Protein AF-A0A1I0QGU5-F1 (afdb_monomer)

pLDDT: mean 93.49, std 8.0, range [53.03, 98.75]

Nearest PDB structures (foldseek):
  5vgb-assembly1_A  TM=6.731E-01  e=9.041E-03  Neisseria meningitidis
  8f43-assembly1_A  TM=6.734E-01  e=5.242E-02  Geobacillus stearothermophilus
  7s4x-assembly1_A  TM=4.498E-01  e=9.041E-03  Streptococcus pyogenes
  7z4i-assembly1_B  TM=3.916E-01  e=9.820E-02  Streptococcus pyogenes
  5czz-assembly1_A  TM=3.873E-01  e=3.040E-01  Staphylococcus aureus

Radius of gyration: 14.63 Å; Cα contacts (8 Å, |Δi|>4): 159; chains: 1; bounding box: 32×35×37 Å

Mean predicted aligned error: 3.39 Å

Organism: NCBI:txid99656

Foldseek 3Di:
DVCVVDFDAFQAPRHTDDPPAQKDKAFLQACVQVVAQAPLRIDIDGPVVRVVCDNAHEDCVRRLVSSLVRLVVLLVCLVVDVVSVVVCVVCCVRRHPDPVLCVQQNDPPDDSVSNSVSSCVVVVVSSVVSVVVPRHYDHDDD

Sequence (142 aa):
MIIMIHPVTEIYGGNRLTDKDTISIDHFIPWSYVTHDELWNLNPTTRSINNAKSNNLPTWDIYFKSLCKIEYFAYEMVWKYDSVHDAFEKCANNNLNESEVRRQLYQPNLEKMEFCNTLCNIM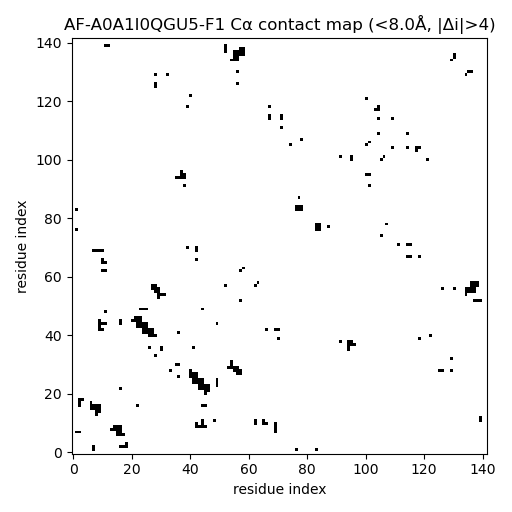LPVYQAAEKMGFRDWKMIN

Solvent-accessible surface area (backbone atoms only — not comparable to full-atom values): 8339 Å² total; per-residue (Å²): 111,69,59,81,80,45,89,39,58,23,52,80,83,65,47,73,56,54,95,86,53,62,70,33,79,38,50,56,59,26,48,95,75,68,75,57,72,40,56,96,39,54,44,64,37,44,46,70,57,45,62,72,49,54,72,25,33,57,43,55,94,74,32,48,68,39,46,43,54,52,53,50,50,51,52,53,42,36,78,72,33,69,77,44,30,57,53,45,58,66,46,42,78,81,21,47,88,51,66,63,57,47,60,70,70,70,45,86,90,67,51,68,70,58,44,43,52,53,51,44,69,62,46,50,62,57,48,54,52,43,44,76,71,66,45,43,79,38,73,86,81,130

Structure (mmCIF, N/CA/C/O backbone):
data_AF-A0A1I0QGU5-F1
#
_entry.id   AF-A0A1I0QGU5-F1
#
loop_
_atom_site.group_PDB
_atom_site.id
_atom_site.type_symbol
_atom_site.label_atom_id
_atom_site.label_alt_id
_atom_site.label_comp_id
_atom_site.label_asym_id
_atom_site.label_entity_id
_atom_site.label_seq_id
_atom_site.pdbx_PDB_ins_code
_atom_site.Cartn_x
_atom_site.Cartn_y
_atom_site.Cartn_z
_atom_site.occupancy
_atom_site.B_iso_or_equiv
_atom_site.auth_seq_id
_atom_site.auth_comp_id
_atom_site.auth_asym_id
_atom_site.auth_atom_id
_atom_site.pdbx_PDB_model_num
ATOM 1 N N . MET A 1 1 ? -6.119 -13.611 10.873 1.00 53.03 1 MET A N 1
ATOM 2 C CA . MET A 1 1 ? -5.659 -12.925 9.645 1.00 53.03 1 MET A CA 1
ATOM 3 C C . MET A 1 1 ? -6.887 -12.392 8.916 1.00 53.03 1 MET A C 1
ATOM 5 O O . MET A 1 1 ? -7.834 -13.158 8.775 1.00 53.03 1 MET A O 1
ATOM 9 N N . ILE A 1 2 ? -6.906 -11.118 8.501 1.00 59.62 2 ILE A N 1
ATOM 10 C CA . ILE A 1 2 ? -8.081 -10.441 7.894 1.00 59.62 2 ILE A CA 1
ATOM 11 C C . ILE A 1 2 ? -8.678 -11.233 6.714 1.00 59.62 2 ILE A C 1
ATOM 13 O O . ILE A 1 2 ? -9.891 -11.257 6.536 1.00 59.62 2 ILE A O 1
ATOM 17 N N . ILE A 1 3 ? -7.838 -11.979 5.993 1.00 63.44 3 ILE A N 1
ATOM 18 C CA . ILE A 1 3 ? -8.197 -12.861 4.868 1.00 63.44 3 ILE A CA 1
ATOM 19 C C . ILE A 1 3 ? -9.234 -13.942 5.254 1.00 63.44 3 ILE A C 1
ATOM 21 O O . ILE A 1 3 ? -9.980 -14.416 4.402 1.00 63.44 3 ILE A O 1
ATOM 25 N N . MET A 1 4 ? -9.332 -14.308 6.540 1.00 64.38 4 MET A N 1
ATOM 26 C CA . MET A 1 4 ? -10.357 -15.239 7.044 1.00 64.38 4 MET A CA 1
ATOM 27 C C . MET A 1 4 ? -11.677 -14.552 7.423 1.00 64.38 4 MET A C 1
ATOM 29 O O . MET A 1 4 ? -12.697 -15.221 7.548 1.00 64.38 4 MET A O 1
ATOM 33 N N . ILE A 1 5 ? -11.655 -13.234 7.632 1.00 68.94 5 ILE A N 1
ATOM 34 C CA . ILE A 1 5 ? -12.825 -12.429 8.013 1.00 68.94 5 ILE A CA 1
ATOM 35 C C . ILE A 1 5 ? -13.559 -11.969 6.750 1.00 68.94 5 ILE A C 1
ATOM 37 O O . ILE A 1 5 ? -14.785 -12.004 6.686 1.00 68.94 5 ILE A O 1
ATOM 41 N N . HIS A 1 6 ? -12.801 -11.582 5.723 1.00 75.62 6 HIS A N 1
ATOM 42 C CA . HIS A 1 6 ? -13.327 -11.107 4.451 1.00 75.62 6 HIS A CA 1
ATOM 43 C C . HIS A 1 6 ? -12.398 -11.497 3.290 1.00 75.62 6 HIS A C 1
ATOM 45 O O . HIS A 1 6 ? -11.179 -11.544 3.466 1.00 75.62 6 HIS A O 1
ATOM 51 N N . PRO A 1 7 ? -12.951 -11.753 2.088 1.00 84.25 7 PRO A N 1
ATOM 52 C CA . PRO A 1 7 ? -12.156 -11.953 0.882 1.00 84.25 7 PRO A CA 1
ATOM 53 C C . PRO A 1 7 ? -11.204 -10.779 0.630 1.00 84.25 7 PRO A C 1
ATOM 55 O O . PRO A 1 7 ? -11.651 -9.651 0.439 1.00 84.25 7 PRO A O 1
ATOM 58 N N . VAL A 1 8 ? -9.904 -11.060 0.570 1.00 88.94 8 VAL A N 1
ATOM 59 C CA . VAL A 1 8 ? -8.885 -10.094 0.144 1.00 88.94 8 VAL A CA 1
ATOM 60 C C . VAL A 1 8 ? -8.465 -10.438 -1.278 1.00 88.94 8 VAL A C 1
ATOM 62 O O . VAL A 1 8 ? -8.256 -11.606 -1.599 1.00 88.94 8 VAL A O 1
ATOM 65 N N . THR A 1 9 ? -8.378 -9.428 -2.135 1.00 92.75 9 THR A N 1
ATOM 66 C CA . THR A 1 9 ? -7.935 -9.563 -3.527 1.00 92.75 9 THR A CA 1
ATOM 67 C C . THR A 1 9 ? -6.609 -8.835 -3.673 1.00 92.75 9 THR A C 1
ATOM 69 O O . THR A 1 9 ? -6.531 -7.669 -3.293 1.00 92.75 9 THR A O 1
ATOM 72 N N . GLU A 1 10 ? -5.575 -9.511 -4.174 1.00 94.38 10 GLU A N 1
ATOM 73 C CA . GLU A 1 10 ? -4.266 -8.878 -4.360 1.00 94.38 10 GLU A CA 1
ATOM 74 C C . GLU A 1 10 ? -4.285 -7.855 -5.506 1.00 94.38 10 GLU A C 1
ATOM 76 O O . GLU A 1 10 ? -5.114 -7.924 -6.418 1.00 94.38 10 GLU A O 1
ATOM 81 N N . ILE A 1 11 ? -3.402 -6.858 -5.425 1.00 96.75 11 ILE A N 1
ATOM 82 C CA . ILE A 1 11 ? -3.529 -5.620 -6.204 1.00 96.75 11 ILE A CA 1
ATOM 83 C C . ILE A 1 11 ? -3.011 -5.718 -7.643 1.00 96.75 11 ILE A C 1
ATOM 85 O O . ILE A 1 11 ? -3.316 -4.831 -8.443 1.00 96.75 11 ILE A O 1
ATOM 89 N N . TYR A 1 12 ? -2.235 -6.754 -7.968 1.00 96.62 12 TYR A N 1
ATOM 90 C CA . TYR A 1 12 ? -1.487 -6.865 -9.219 1.00 96.62 12 TYR A CA 1
ATOM 91 C C . TYR A 1 12 ? -2.223 -7.694 -10.270 1.00 96.62 12 TYR A C 1
ATOM 93 O O . TYR A 1 12 ? -2.377 -7.250 -11.406 1.00 96.62 12 TYR A O 1
ATOM 101 N N . GLY A 1 13 ? -2.678 -8.889 -9.904 1.00 93.38 13 GLY A N 1
ATOM 102 C CA . GLY A 1 13 ? -3.436 -9.784 -10.780 1.00 93.38 13 GLY A CA 1
ATOM 103 C C . GLY A 1 13 ? -4.939 -9.781 -10.533 1.00 93.38 13 GLY A C 1
ATOM 104 O O . GLY A 1 13 ? -5.680 -10.359 -11.324 1.00 93.38 13 GLY A O 1
ATOM 105 N N . GLY A 1 14 ? -5.409 -9.140 -9.460 1.00 92.38 14 GLY A N 1
ATOM 106 C CA . GLY A 1 14 ? -6.819 -9.162 -9.086 1.00 92.38 14 GLY A CA 1
ATOM 107 C C . GLY A 1 14 ? -7.297 -10.538 -8.610 1.00 92.38 14 GLY A C 1
ATOM 108 O O . GLY A 1 14 ? -8.496 -10.819 -8.657 1.00 92.38 14 GLY A O 1
ATOM 109 N N . ASN A 1 15 ? -6.387 -11.405 -8.160 1.00 91.88 15 ASN A N 1
ATOM 110 C CA . ASN A 1 15 ? -6.725 -12.737 -7.676 1.00 91.88 15 ASN A CA 1
ATOM 111 C C . ASN A 1 15 ? -7.146 -12.696 -6.207 1.00 91.88 15 ASN A C 1
ATOM 113 O O . ASN A 1 15 ? -6.565 -11.987 -5.382 1.00 91.88 15 ASN A O 1
ATOM 117 N N . ARG A 1 16 ? -8.152 -13.497 -5.850 1.00 92.44 16 ARG A N 1
ATOM 118 C CA . ARG A 1 16 ? -8.547 -13.658 -4.451 1.00 92.44 16 ARG A CA 1
ATOM 119 C C . ARG A 1 16 ? -7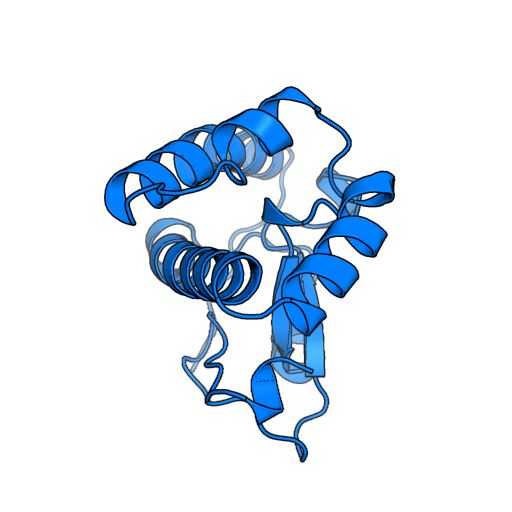.484 -14.465 -3.710 1.00 92.44 16 ARG A C 1
ATOM 121 O O . ARG A 1 16 ? -7.182 -15.581 -4.116 1.00 92.44 16 ARG A O 1
ATOM 128 N N . LEU A 1 17 ? -7.004 -13.931 -2.592 1.00 92.69 17 LEU A N 1
ATOM 129 C CA . LEU A 1 17 ? -6.130 -14.643 -1.671 1.00 92.69 17 LEU A CA 1
ATOM 130 C C . LEU A 1 17 ? -6.940 -15.630 -0.826 1.00 92.69 17 LEU A C 1
ATOM 132 O O . LEU A 1 17 ? -8.009 -15.307 -0.295 1.00 92.69 17 LEU A O 1
ATOM 136 N N . THR A 1 18 ? -6.403 -16.832 -0.691 1.00 88.62 18 THR A N 1
ATOM 137 C CA . THR A 1 18 ? -6.953 -17.941 0.083 1.00 88.62 18 THR A CA 1
ATOM 138 C C . THR A 1 18 ? -5.918 -18.469 1.072 1.00 88.62 18 THR A C 1
ATOM 140 O O . THR A 1 18 ? -4.732 -18.162 0.996 1.00 88.62 18 THR A O 1
ATOM 143 N N . ASP A 1 19 ? -6.365 -19.292 2.012 1.00 82.00 19 ASP A N 1
ATOM 144 C CA . ASP A 1 19 ? -5.511 -20.016 2.959 1.00 82.00 19 ASP A CA 1
ATOM 145 C C . ASP A 1 19 ? -4.582 -21.043 2.288 1.00 82.00 19 ASP A C 1
ATOM 147 O O . ASP A 1 19 ? -3.601 -21.473 2.891 1.00 82.00 19 ASP A O 1
ATOM 151 N N . LYS A 1 20 ? -4.868 -21.418 1.036 1.00 86.44 20 LYS A N 1
ATOM 152 C CA . LYS A 1 20 ? -4.034 -22.316 0.225 1.00 86.44 20 LYS A CA 1
ATOM 153 C C . LYS A 1 20 ? -2.885 -21.598 -0.479 1.00 86.44 20 LYS A C 1
ATOM 155 O O . LYS A 1 20 ? -1.958 -22.261 -0.943 1.00 86.44 20 LYS A O 1
ATOM 160 N N . ASP A 1 21 ? -2.940 -20.273 -0.583 1.00 88.75 21 ASP A N 1
ATOM 161 C CA . ASP A 1 21 ? -1.910 -19.501 -1.265 1.00 88.75 21 ASP A CA 1
ATOM 162 C C . ASP A 1 21 ? -0.670 -19.337 -0.388 1.00 88.75 21 ASP A C 1
ATOM 164 O O . ASP A 1 21 ? -0.742 -19.100 0.818 1.00 88.75 21 ASP A O 1
ATOM 168 N N . THR A 1 22 ? 0.508 -19.384 -1.013 1.00 92.94 22 THR A N 1
ATOM 169 C CA . THR A 1 22 ? 1.736 -18.932 -0.350 1.00 92.94 22 THR A CA 1
ATOM 170 C C . THR A 1 22 ? 1.758 -17.405 -0.360 1.00 92.94 22 THR A C 1
ATOM 172 O O . THR A 1 22 ? 2.293 -16.788 -1.285 1.00 92.94 22 THR A O 1
ATOM 175 N N . ILE A 1 23 ? 1.125 -16.804 0.648 1.00 92.94 23 ILE A N 1
ATOM 176 C CA . ILE A 1 23 ? 1.017 -15.350 0.801 1.00 92.94 23 ILE A CA 1
ATOM 177 C C . ILE A 1 23 ? 2.388 -14.749 1.133 1.00 92.94 23 ILE A C 1
ATOM 179 O O . ILE A 1 23 ? 3.196 -15.321 1.864 1.00 92.94 23 ILE A O 1
ATOM 183 N N . SER A 1 24 ? 2.657 -13.580 0.569 1.00 94.62 24 SER A N 1
ATOM 184 C CA . SER A 1 24 ? 3.791 -12.717 0.888 1.00 94.62 24 SER A CA 1
ATOM 185 C C . SER A 1 24 ? 3.290 -11.296 1.119 1.00 94.62 24 SER A C 1
ATOM 187 O O . SER A 1 24 ? 2.244 -10.913 0.596 1.00 94.62 24 SER A O 1
ATOM 189 N N . ILE A 1 25 ? 4.037 -10.529 1.907 1.00 95.19 25 ILE A N 1
ATOM 190 C CA . ILE A 1 25 ? 3.835 -9.087 2.034 1.00 95.19 25 ILE A CA 1
ATOM 191 C C . ILE A 1 25 ? 4.818 -8.419 1.079 1.00 95.19 25 ILE A C 1
ATOM 193 O O . ILE A 1 25 ? 6.016 -8.693 1.140 1.00 95.19 25 ILE A O 1
ATOM 197 N N . ASP A 1 26 ? 4.295 -7.615 0.166 1.00 97.44 26 ASP A N 1
ATOM 198 C CA . ASP A 1 26 ? 5.063 -6.863 -0.816 1.00 97.44 26 ASP A CA 1
ATOM 199 C C . ASP A 1 26 ? 5.123 -5.383 -0.425 1.00 97.44 26 ASP A C 1
ATOM 201 O O . ASP A 1 26 ? 4.149 -4.824 0.085 1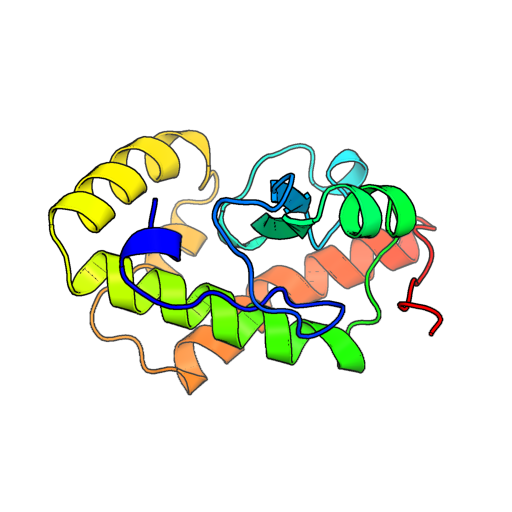.00 97.44 26 ASP A O 1
ATOM 205 N N . HIS A 1 27 ? 6.264 -4.753 -0.704 1.00 98.12 27 HIS A N 1
ATOM 206 C CA . HIS A 1 27 ? 6.435 -3.306 -0.621 1.00 98.12 27 HIS A CA 1
ATOM 207 C C . HIS A 1 27 ? 6.123 -2.680 -1.978 1.00 98.12 27 HIS A C 1
ATOM 209 O O . HIS A 1 27 ? 6.859 -2.922 -2.939 1.00 98.12 27 HIS A O 1
ATOM 215 N N . PHE A 1 28 ? 5.084 -1.846 -2.066 1.00 98.44 28 PHE A N 1
ATOM 216 C CA . PHE A 1 28 ? 4.685 -1.213 -3.327 1.00 98.44 28 PHE A CA 1
ATOM 217 C C . PHE A 1 28 ? 5.846 -0.405 -3.924 1.00 98.44 28 PHE A C 1
ATOM 219 O O . PHE A 1 28 ? 6.248 -0.632 -5.063 1.00 98.44 28 PHE A O 1
ATOM 226 N N . ILE A 1 29 ? 6.458 0.464 -3.120 1.00 98.56 29 ILE A N 1
ATOM 227 C CA . ILE A 1 29 ? 7.761 1.072 -3.395 1.00 98.56 29 ILE A CA 1
ATOM 228 C C . ILE A 1 29 ? 8.843 0.144 -2.822 1.00 98.56 29 ILE A C 1
ATOM 230 O O . ILE A 1 29 ? 8.769 -0.177 -1.636 1.00 98.56 29 ILE A O 1
ATOM 234 N N . PRO A 1 30 ? 9.854 -0.277 -3.604 1.00 98.19 30 PRO A N 1
ATOM 235 C CA . PRO A 1 30 ? 10.851 -1.260 -3.182 1.00 98.19 30 PRO A CA 1
ATOM 236 C C . PRO A 1 30 ? 11.480 -0.974 -1.814 1.00 98.19 30 PRO A C 1
ATOM 238 O O . PRO A 1 30 ? 11.944 0.138 -1.556 1.00 98.19 30 PRO A O 1
ATOM 241 N N . TRP A 1 31 ? 11.579 -1.999 -0.961 1.00 97.44 31 TRP A N 1
ATOM 242 C CA . TRP A 1 31 ? 12.211 -1.880 0.360 1.00 97.44 31 TRP A CA 1
ATOM 243 C C . TRP A 1 31 ? 13.651 -1.370 0.279 1.00 97.44 31 TRP A C 1
ATOM 245 O O . TRP A 1 31 ? 14.075 -0.573 1.106 1.00 97.44 31 TRP A O 1
ATOM 255 N N . SER A 1 32 ? 14.394 -1.744 -0.767 1.00 96.88 32 SER A N 1
ATOM 256 C CA . SER A 1 32 ? 15.748 -1.232 -1.004 1.00 96.88 32 SER A CA 1
ATOM 257 C C . SER A 1 32 ? 15.816 0.289 -1.211 1.00 96.88 32 SER A C 1
ATOM 259 O O . SER A 1 32 ? 16.913 0.838 -1.218 1.00 96.88 32 SER A O 1
ATOM 261 N N . TYR A 1 33 ? 14.676 0.956 -1.420 1.00 97.38 33 TYR A N 1
ATOM 262 C CA . TYR A 1 33 ? 14.555 2.410 -1.461 1.00 97.38 33 TYR A CA 1
ATOM 263 C C . TYR A 1 33 ? 14.056 2.990 -0.129 1.00 97.38 33 TYR A C 1
ATOM 265 O O . TYR A 1 33 ? 14.686 3.894 0.410 1.00 97.38 33 TYR A O 1
ATOM 273 N N . VAL A 1 34 ? 12.941 2.477 0.409 1.00 94.00 34 VAL A N 1
ATOM 274 C CA . VAL A 1 34 ? 12.300 3.039 1.621 1.00 94.00 34 VAL A CA 1
ATOM 275 C C . VAL A 1 34 ? 12.970 2.617 2.934 1.00 94.00 34 VAL A C 1
ATOM 277 O O . VAL A 1 34 ? 12.798 3.280 3.953 1.00 94.00 34 VAL A O 1
ATOM 280 N N . THR A 1 35 ? 13.695 1.495 2.910 1.00 91.69 35 THR A N 1
ATOM 281 C CA . THR A 1 35 ? 14.449 0.859 4.008 1.00 91.69 35 THR A CA 1
ATOM 282 C C . THR A 1 35 ? 13.679 0.618 5.308 1.00 91.69 35 THR A C 1
ATOM 284 O O . THR A 1 35 ? 14.291 0.377 6.345 1.00 91.69 35 THR A O 1
ATOM 287 N N . HIS A 1 36 ? 12.350 0.673 5.267 1.00 91.56 36 HIS A N 1
ATOM 288 C CA . HIS A 1 36 ? 11.470 0.500 6.415 1.00 91.56 36 HIS A CA 1
ATOM 289 C C . HIS A 1 36 ? 10.189 -0.210 5.981 1.00 91.56 36 HIS A C 1
ATOM 291 O O . HIS A 1 36 ? 9.712 -0.052 4.853 1.00 91.56 36 HIS A O 1
ATOM 297 N N . ASP A 1 37 ? 9.619 -0.976 6.903 1.00 94.00 37 ASP A N 1
ATOM 298 C CA . ASP A 1 37 ? 8.346 -1.667 6.719 1.00 94.00 37 ASP A CA 1
ATOM 299 C C . ASP A 1 37 ? 7.188 -0.726 7.071 1.00 94.00 37 ASP A C 1
ATOM 301 O O . ASP A 1 37 ? 6.450 -0.956 8.024 1.00 94.00 37 ASP A O 1
ATOM 305 N N . GLU A 1 38 ? 7.081 0.374 6.331 1.00 95.94 38 GLU A N 1
ATOM 306 C CA . GLU A 1 38 ? 6.020 1.371 6.484 1.00 95.94 38 GLU A CA 1
ATOM 307 C C . GLU A 1 38 ? 4.656 0.787 6.097 1.00 95.94 38 GLU A C 1
ATOM 309 O O . GLU A 1 38 ? 4.478 0.394 4.945 1.00 95.94 38 GLU A O 1
ATOM 314 N N . LEU A 1 39 ? 3.677 0.761 7.013 1.00 95.94 39 LEU A N 1
ATOM 315 C CA . LEU A 1 39 ? 2.376 0.105 6.780 1.00 95.94 39 LEU A CA 1
ATOM 316 C C . LEU A 1 39 ? 1.681 0.591 5.503 1.00 95.94 39 LEU A C 1
ATOM 318 O O . LEU A 1 39 ? 1.166 -0.226 4.751 1.00 95.94 39 LEU A O 1
ATOM 322 N N . TRP A 1 40 ? 1.744 1.896 5.221 1.00 96.75 40 TRP A N 1
ATOM 323 C CA . TRP A 1 40 ? 1.145 2.513 4.029 1.00 96.75 40 TRP A CA 1
ATOM 324 C C . TRP A 1 40 ? 1.780 2.056 2.703 1.00 96.75 40 TRP A C 1
ATOM 326 O O . TRP A 1 40 ? 1.266 2.367 1.631 1.00 96.75 40 TRP A O 1
ATOM 336 N N . ASN A 1 41 ? 2.907 1.341 2.759 1.00 98.06 41 ASN A N 1
ATOM 337 C CA . ASN A 1 41 ? 3.632 0.811 1.611 1.00 98.06 41 ASN A CA 1
ATOM 338 C C . ASN A 1 41 ? 3.530 -0.722 1.492 1.00 98.06 41 ASN A C 1
ATOM 340 O O . ASN A 1 41 ? 4.126 -1.292 0.577 1.00 98.06 41 ASN A O 1
ATOM 344 N N . LEU A 1 42 ? 2.828 -1.405 2.402 1.00 97.00 42 LEU A N 1
ATOM 345 C CA . LEU A 1 42 ? 2.761 -2.867 2.453 1.00 97.00 42 LEU A CA 1
ATOM 346 C C . LEU A 1 42 ? 1.435 -3.382 1.906 1.00 97.00 42 LEU A C 1
ATOM 348 O O . LEU A 1 42 ? 0.382 -2.889 2.266 1.00 97.00 42 LEU A O 1
ATOM 352 N N . ASN A 1 43 ? 1.462 -4.438 1.097 1.00 96.19 43 ASN A N 1
ATOM 353 C CA . ASN A 1 43 ? 0.240 -5.088 0.624 1.00 96.19 43 ASN A CA 1
ATOM 354 C C . ASN A 1 43 ? 0.413 -6.613 0.537 1.00 96.19 43 ASN A C 1
ATOM 356 O O . ASN A 1 43 ? 1.505 -7.097 0.232 1.00 96.19 43 ASN A O 1
ATOM 360 N N . PRO A 1 44 ? -0.638 -7.411 0.798 1.00 95.75 44 PRO A N 1
ATOM 361 C CA . PRO A 1 44 ? -0.564 -8.851 0.630 1.00 95.75 44 PRO A CA 1
ATOM 362 C C . PRO A 1 44 ? -0.693 -9.238 -0.850 1.00 95.75 44 PRO A C 1
ATOM 364 O O . PRO A 1 44 ? -1.601 -8.805 -1.560 1.00 95.75 44 PRO A O 1
ATOM 367 N N . THR A 1 45 ? 0.174 -10.140 -1.294 1.00 96.19 45 THR A N 1
ATOM 368 C CA . THR A 1 45 ? 0.103 -10.772 -2.616 1.00 96.19 45 THR A CA 1
ATOM 369 C C . THR A 1 45 ? 0.600 -12.218 -2.540 1.00 96.19 45 THR A C 1
ATOM 371 O O . THR A 1 45 ? 0.880 -12.744 -1.461 1.00 96.19 45 THR A O 1
ATOM 374 N N . THR A 1 46 ? 0.692 -12.912 -3.671 1.00 95.44 46 THR A N 1
ATOM 375 C CA . THR A 1 46 ? 1.286 -14.252 -3.717 1.00 95.44 46 THR A CA 1
ATOM 376 C C . THR A 1 46 ? 2.805 -14.164 -3.829 1.00 95.44 46 THR A C 1
ATOM 378 O O . THR A 1 46 ? 3.351 -13.250 -4.450 1.00 95.44 46 THR A O 1
ATOM 381 N N . ARG A 1 47 ? 3.515 -15.166 -3.300 1.00 95.25 47 ARG A N 1
ATOM 382 C CA . ARG A 1 47 ? 4.975 -15.267 -3.438 1.00 95.25 47 ARG A CA 1
ATOM 383 C C . ARG A 1 47 ? 5.434 -15.207 -4.897 1.00 95.25 47 ARG A C 1
ATOM 385 O O . ARG A 1 47 ? 6.479 -14.633 -5.181 1.00 95.25 47 ARG A O 1
ATOM 392 N N . SER A 1 48 ? 4.660 -15.784 -5.820 1.00 95.19 48 SER A N 1
ATOM 393 C CA . SER A 1 48 ? 4.999 -15.761 -7.247 1.00 95.19 48 SER A CA 1
ATOM 394 C C . SER A 1 48 ? 4.973 -14.345 -7.818 1.00 95.19 48 SER A C 1
ATOM 396 O O . SER A 1 48 ? 5.902 -13.966 -8.527 1.00 95.19 48 SER A O 1
ATOM 398 N N . ILE A 1 49 ? 3.938 -13.563 -7.499 1.00 96.25 49 ILE A N 1
ATOM 399 C CA . ILE A 1 49 ? 3.819 -12.181 -7.973 1.00 96.25 49 ILE A CA 1
ATOM 400 C C . ILE A 1 49 ? 4.884 -11.301 -7.310 1.00 96.25 49 ILE A C 1
ATOM 402 O O . ILE A 1 49 ? 5.576 -10.567 -8.009 1.00 96.25 49 ILE A O 1
ATOM 406 N N . ASN A 1 50 ? 5.079 -11.438 -5.994 1.00 96.94 50 ASN A N 1
ATOM 407 C CA . ASN A 1 50 ? 6.110 -10.706 -5.251 1.00 96.94 50 ASN A CA 1
ATOM 408 C C . ASN A 1 50 ? 7.510 -10.920 -5.860 1.00 96.94 50 ASN A C 1
ATOM 410 O O . ASN A 1 50 ? 8.241 -9.972 -6.139 1.00 96.94 50 ASN A O 1
ATOM 414 N N . ASN A 1 51 ? 7.857 -12.175 -6.166 1.00 96.06 51 ASN A N 1
ATOM 415 C CA . ASN A 1 51 ? 9.125 -12.504 -6.818 1.00 96.06 51 ASN A CA 1
ATOM 416 C C . ASN A 1 51 ? 9.231 -11.918 -8.235 1.00 96.06 51 ASN A C 1
ATOM 418 O O . ASN A 1 51 ? 10.311 -11.482 -8.628 1.00 96.06 51 ASN A O 1
ATOM 422 N N . ALA A 1 52 ? 8.135 -11.918 -9.002 1.00 96.69 52 ALA A N 1
ATOM 423 C CA . ALA A 1 52 ? 8.111 -11.375 -10.359 1.00 96.69 52 ALA A CA 1
ATOM 424 C C . ALA A 1 52 ? 8.275 -9.847 -10.377 1.00 96.69 52 ALA A C 1
ATOM 426 O O . ALA A 1 52 ? 8.963 -9.319 -11.252 1.00 96.69 52 ALA A O 1
ATOM 427 N N . LYS A 1 53 ? 7.674 -9.147 -9.407 1.00 97.12 53 LYS A N 1
ATOM 428 C CA . LYS A 1 53 ? 7.846 -7.705 -9.213 1.00 97.12 53 LYS A CA 1
ATOM 429 C C . LYS A 1 53 ? 9.266 -7.370 -8.759 1.00 97.12 53 LYS A C 1
ATOM 431 O O . LYS A 1 53 ? 9.874 -6.455 -9.314 1.00 97.12 53 LYS A O 1
ATOM 436 N N . SER A 1 54 ? 9.822 -8.133 -7.813 1.00 96.75 54 SER A N 1
ATOM 437 C CA . SER A 1 54 ? 11.160 -7.898 -7.254 1.00 96.75 54 SER A CA 1
ATOM 438 C C . SER A 1 54 ? 11.300 -6.449 -6.739 1.00 96.75 54 SER A C 1
ATOM 440 O O . SER A 1 54 ? 10.361 -5.889 -6.173 1.00 96.75 54 SER A O 1
ATOM 442 N N . ASN A 1 55 ? 12.453 -5.817 -6.964 1.00 97.38 55 ASN A N 1
ATOM 443 C CA . ASN A 1 55 ? 12.720 -4.422 -6.613 1.00 97.38 55 ASN A CA 1
ATOM 444 C C . ASN A 1 55 ? 12.243 -3.429 -7.686 1.00 97.38 55 ASN A C 1
ATOM 446 O O . ASN A 1 55 ? 12.814 -2.353 -7.797 1.00 97.38 55 ASN A O 1
ATOM 450 N N . ASN A 1 56 ? 11.253 -3.766 -8.511 1.00 98.31 56 ASN A N 1
ATOM 451 C CA . ASN A 1 56 ? 10.703 -2.818 -9.479 1.00 98.31 56 ASN A CA 1
ATOM 452 C C . ASN A 1 56 ? 9.515 -2.043 -8.889 1.00 98.31 56 ASN A C 1
ATOM 454 O O . ASN A 1 56 ? 8.853 -2.499 -7.953 1.00 98.31 56 ASN A O 1
ATOM 458 N N . LEU A 1 57 ? 9.246 -0.875 -9.465 1.00 98.56 57 LEU A N 1
ATOM 459 C CA . LEU A 1 57 ? 8.094 -0.034 -9.169 1.00 98.56 57 LEU A CA 1
ATOM 460 C C . LEU A 1 57 ? 6.880 -0.533 -9.962 1.00 98.56 57 LEU A C 1
ATOM 462 O O . LEU A 1 57 ? 6.964 -0.601 -11.186 1.00 98.56 57 LEU A O 1
ATOM 466 N N . PRO A 1 58 ? 5.749 -0.873 -9.328 1.00 98.25 58 PRO A N 1
ATOM 467 C CA . PRO A 1 58 ? 4.520 -1.153 -10.054 1.00 98.25 58 PRO A CA 1
ATOM 468 C C . PRO A 1 58 ? 4.061 0.093 -10.800 1.00 98.25 58 PRO A C 1
ATOM 470 O O . PRO A 1 58 ? 3.972 1.153 -10.184 1.00 98.25 58 PRO A O 1
ATOM 473 N N . THR A 1 59 ? 3.680 -0.043 -12.072 1.00 98.38 59 THR A N 1
ATOM 474 C CA . THR A 1 59 ? 3.140 1.070 -12.861 1.00 98.38 59 THR A CA 1
ATOM 475 C C . THR A 1 59 ? 2.028 1.794 -12.108 1.00 98.38 59 THR A C 1
ATOM 477 O O . THR A 1 59 ? 0.930 1.258 -11.911 1.00 98.38 59 THR A O 1
ATOM 480 N N . TRP A 1 60 ? 2.320 3.030 -11.702 1.00 98.56 60 TRP A N 1
ATOM 481 C CA . TRP A 1 60 ? 1.489 3.817 -10.794 1.00 98.56 60 TRP A CA 1
ATOM 482 C C . TRP A 1 60 ? 0.018 3.870 -11.222 1.00 98.56 60 TRP A C 1
ATOM 484 O O . TRP A 1 60 ? -0.869 3.465 -10.468 1.00 98.56 60 TRP A O 1
ATOM 494 N N . ASP A 1 61 ? -0.233 4.284 -12.466 1.00 97.75 61 ASP A N 1
ATOM 495 C CA . ASP A 1 61 ? -1.583 4.481 -13.009 1.00 97.75 61 ASP A CA 1
ATOM 496 C C . ASP A 1 61 ? -2.404 3.185 -13.103 1.00 97.75 61 ASP A C 1
ATOM 498 O O . ASP A 1 61 ? -3.635 3.225 -13.154 1.00 97.75 61 ASP A O 1
ATOM 502 N N . ILE A 1 62 ? -1.738 2.027 -13.099 1.00 97.69 62 ILE A N 1
ATOM 503 C CA . ILE A 1 62 ? -2.389 0.716 -13.139 1.00 97.69 62 ILE A CA 1
ATOM 504 C C . ILE A 1 62 ? -2.719 0.249 -11.718 1.00 97.69 62 ILE A C 1
ATOM 506 O O . ILE A 1 62 ? -3.846 -0.176 -11.450 1.00 97.69 62 ILE A O 1
ATOM 510 N N . TYR A 1 63 ? -1.752 0.328 -10.800 1.00 98.44 63 TYR A N 1
ATOM 511 C CA . TYR A 1 63 ? -1.830 -0.395 -9.528 1.00 98.44 63 TYR A CA 1
ATOM 512 C C . TYR A 1 63 ? -2.181 0.471 -8.319 1.00 98.44 63 TYR A C 1
ATOM 514 O O . TYR A 1 63 ? -2.776 -0.050 -7.374 1.00 98.44 63 TYR A O 1
ATOM 522 N N . PHE A 1 64 ? -1.920 1.784 -8.339 1.00 98.50 64 PHE A N 1
ATOM 523 C CA . PHE A 1 64 ? -2.177 2.649 -7.178 1.00 98.50 64 PHE A CA 1
ATOM 524 C C . PHE A 1 64 ? -3.658 2.651 -6.770 1.00 98.50 64 PHE A C 1
ATOM 526 O O . PHE A 1 64 ? -3.998 2.597 -5.589 1.00 98.50 64 PHE A O 1
ATOM 533 N N . LYS A 1 65 ? -4.578 2.622 -7.743 1.00 97.81 65 LYS A N 1
ATOM 534 C CA . LYS A 1 65 ? -6.018 2.537 -7.456 1.00 97.81 65 LYS A CA 1
ATOM 535 C C . LYS A 1 65 ? -6.388 1.246 -6.720 1.00 97.81 65 LYS A C 1
ATOM 537 O O . LYS A 1 65 ? -7.303 1.258 -5.897 1.00 97.81 65 LYS A O 1
ATOM 542 N N . SER A 1 66 ? -5.731 0.133 -7.038 1.00 97.69 66 SER A N 1
ATOM 543 C CA . SER A 1 66 ? -5.941 -1.148 -6.357 1.00 97.69 66 SER A CA 1
ATOM 544 C C . SER A 1 66 ? -5.300 -1.148 -4.973 1.00 97.69 66 SER A C 1
ATOM 546 O O . SER A 1 66 ? -5.950 -1.592 -4.029 1.00 97.69 66 SER A O 1
ATOM 548 N N . LEU A 1 67 ? -4.109 -0.556 -4.835 1.00 98.19 67 LEU A N 1
ATOM 549 C CA . LEU A 1 67 ? -3.472 -0.320 -3.540 1.00 98.19 67 LEU A CA 1
ATOM 550 C 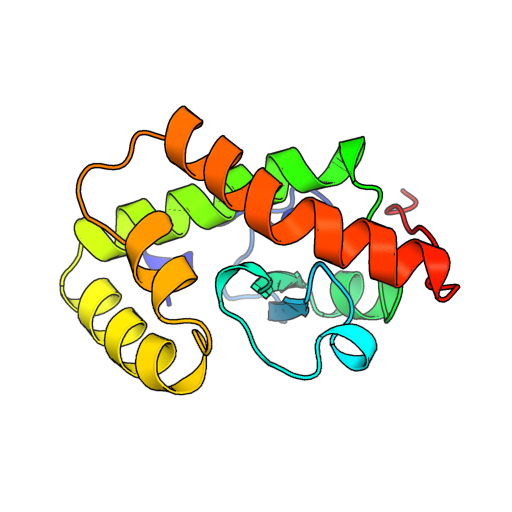C . LEU A 1 67 ? -4.377 0.500 -2.614 1.00 98.19 67 LEU A C 1
ATOM 552 O O . LEU A 1 67 ? -4.707 0.039 -1.528 1.00 98.19 67 LEU A O 1
ATOM 556 N N . CYS A 1 68 ? -4.891 1.653 -3.059 1.00 98.12 68 CYS A N 1
ATOM 557 C CA . C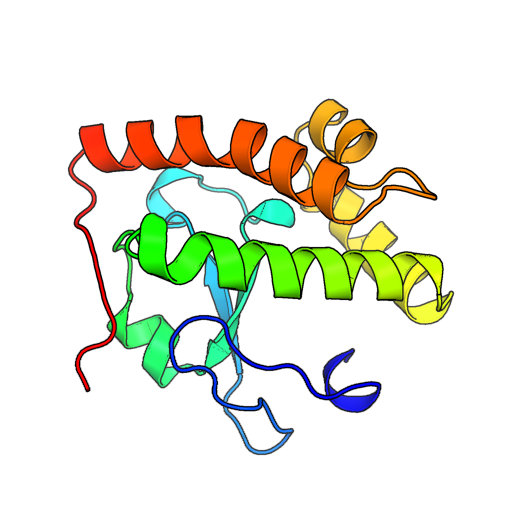YS A 1 68 ? -5.769 2.442 -2.194 1.00 98.12 68 CYS A CA 1
ATOM 558 C C . CYS A 1 68 ? -7.016 1.653 -1.758 1.00 98.12 68 CYS A C 1
ATOM 560 O O . CYS A 1 68 ? -7.474 1.767 -0.624 1.00 98.12 68 CYS A O 1
ATOM 562 N N . LYS A 1 69 ? -7.591 0.830 -2.646 1.00 96.62 69 LYS A N 1
ATOM 563 C CA . LYS A 1 69 ? -8.760 0.017 -2.286 1.00 96.62 69 LYS A CA 1
ATOM 564 C C . LYS A 1 69 ? -8.452 -0.971 -1.162 1.00 96.62 69 LYS A C 1
ATOM 566 O O . LYS A 1 69 ? -9.306 -1.123 -0.293 1.00 96.62 69 LYS A O 1
ATOM 571 N N . ILE A 1 70 ? -7.305 -1.652 -1.203 1.00 96.00 70 ILE A N 1
ATOM 572 C CA . ILE A 1 70 ? -6.950 -2.633 -0.171 1.00 96.00 70 ILE A CA 1
ATOM 573 C C . ILE A 1 70 ? -6.524 -1.952 1.134 1.00 96.00 70 ILE A C 1
ATOM 575 O O . ILE A 1 70 ? -6.954 -2.395 2.195 1.00 96.00 70 ILE A O 1
ATOM 579 N N . GLU A 1 71 ? -5.793 -0.838 1.054 1.00 97.06 71 GLU A N 1
ATOM 580 C CA . GLU A 1 71 ? -5.400 -0.037 2.218 1.00 97.06 71 GLU A CA 1
ATOM 581 C C . GLU A 1 71 ? -6.621 0.546 2.933 1.00 97.06 71 GLU A C 1
ATOM 583 O O . GLU A 1 71 ? -6.764 0.408 4.147 1.00 97.06 71 GLU A O 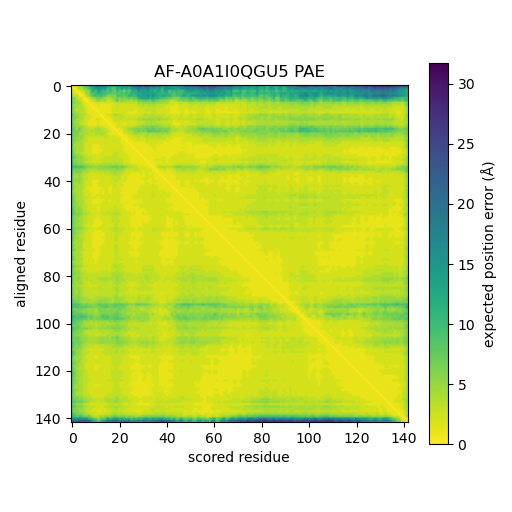1
ATOM 588 N N . TYR A 1 72 ? -7.575 1.108 2.183 1.00 97.50 72 TYR A N 1
ATOM 589 C CA . TYR A 1 72 ? -8.813 1.615 2.774 1.00 97.50 72 TYR A CA 1
ATOM 590 C C . TYR A 1 72 ? -9.657 0.494 3.386 1.00 97.50 72 TYR A C 1
ATOM 592 O O . TYR A 1 72 ? -10.228 0.655 4.460 1.00 97.50 72 TYR A O 1
ATOM 600 N N . PHE A 1 73 ? -9.710 -0.668 2.734 1.00 95.00 73 PHE A N 1
ATOM 601 C CA . PHE A 1 73 ? -10.384 -1.830 3.299 1.00 95.00 73 PHE A CA 1
ATOM 602 C C . PHE A 1 73 ? -9.737 -2.261 4.628 1.00 95.00 73 PHE A C 1
ATOM 604 O O . PHE A 1 73 ? -10.449 -2.520 5.597 1.00 95.00 73 PHE A O 1
ATOM 611 N N . ALA A 1 74 ? -8.402 -2.302 4.708 1.00 94.56 74 ALA A N 1
ATOM 612 C CA . ALA A 1 74 ? -7.693 -2.600 5.951 1.00 94.56 74 ALA A CA 1
ATOM 613 C C . ALA A 1 74 ? -7.992 -1.552 7.037 1.00 94.56 74 ALA A C 1
ATOM 615 O O . ALA A 1 74 ? -8.312 -1.926 8.166 1.00 94.56 74 ALA A O 1
ATOM 616 N N . TYR A 1 75 ? -7.981 -0.265 6.679 1.00 96.56 75 TYR A N 1
ATOM 617 C CA . TYR A 1 75 ? -8.384 0.843 7.546 1.00 96.56 75 TYR A CA 1
ATOM 618 C C . TYR A 1 75 ? -9.802 0.655 8.113 1.00 96.56 75 TYR A C 1
ATOM 620 O O . TYR A 1 75 ? -10.001 0.758 9.324 1.00 96.56 75 TYR A O 1
ATOM 628 N N . GLU A 1 76 ? -10.789 0.305 7.282 1.00 96.12 76 GLU A N 1
ATOM 629 C CA . GLU A 1 76 ? -12.154 0.043 7.755 1.00 96.12 76 GLU A CA 1
ATOM 630 C C . GLU A 1 76 ? -12.191 -1.122 8.754 1.00 96.12 76 GLU A C 1
ATOM 632 O O . GLU A 1 76 ? -12.913 -1.069 9.751 1.00 96.12 76 GLU A O 1
ATOM 637 N N . MET A 1 77 ? -11.399 -2.177 8.527 1.00 94.88 77 MET A N 1
ATOM 638 C CA . MET A 1 77 ? -11.337 -3.320 9.444 1.00 94.88 77 MET A CA 1
ATOM 639 C C . MET A 1 77 ? -10.723 -2.948 10.797 1.00 94.88 77 MET A C 1
ATOM 641 O O . MET A 1 77 ? -11.201 -3.449 11.816 1.00 94.88 77 MET A O 1
ATOM 645 N N . VAL A 1 78 ? -9.718 -2.063 10.814 1.00 94.81 78 VAL A N 1
ATOM 646 C CA . VAL A 1 78 ? -9.094 -1.537 12.043 1.00 94.81 78 VAL A CA 1
ATOM 647 C C . VAL A 1 78 ? -10.113 -0.826 12.926 1.00 94.81 78 VAL A C 1
ATOM 649 O O . VAL A 1 78 ? -10.068 -0.982 14.140 1.00 94.81 78 VAL A O 1
ATOM 652 N N . TRP A 1 79 ? -11.054 -0.083 12.345 1.00 95.88 79 TRP A N 1
ATOM 653 C CA . TRP A 1 79 ? -12.074 0.639 13.116 1.00 95.88 79 TRP A CA 1
ATOM 654 C C . TRP A 1 79 ? -13.336 -0.173 13.402 1.00 95.88 79 TRP A C 1
ATOM 656 O O . TRP A 1 79 ? -14.116 0.186 14.281 1.00 95.88 79 TRP A O 1
ATOM 666 N N . LYS A 1 80 ? -13.551 -1.270 12.673 1.00 94.12 80 LYS A N 1
ATOM 667 C CA . LYS A 1 80 ? -14.732 -2.127 12.823 1.00 94.12 80 LYS A CA 1
ATOM 668 C C . LYS A 1 80 ? -14.553 -3.246 13.851 1.00 94.12 80 LYS A C 1
ATOM 670 O O . LYS A 1 80 ? -15.545 -3.692 14.424 1.00 94.12 80 LYS A O 1
ATOM 675 N N . TYR A 1 81 ? -13.331 -3.746 14.042 1.00 93.25 81 TYR A N 1
ATOM 676 C CA . TYR A 1 81 ? -13.069 -4.926 14.868 1.00 93.25 81 TYR A CA 1
ATOM 677 C C . TYR A 1 81 ? -11.932 -4.685 15.863 1.00 93.25 81 TYR A C 1
ATOM 679 O O . TYR A 1 81 ? -10.779 -4.573 15.452 1.00 93.25 81 TYR A O 1
ATOM 687 N N . ASP A 1 82 ? -12.224 -4.765 17.164 1.00 94.25 82 ASP A N 1
ATOM 688 C CA . ASP A 1 82 ? -11.237 -4.572 18.244 1.00 94.25 82 ASP A CA 1
ATOM 689 C C . ASP A 1 82 ? -9.999 -5.465 18.080 1.00 94.25 82 ASP A C 1
ATOM 691 O O . ASP A 1 82 ? -8.869 -5.007 18.175 1.00 94.25 82 ASP A O 1
ATOM 695 N N . SER A 1 83 ? -10.190 -6.738 17.718 1.00 92.69 83 SER A N 1
ATOM 696 C CA . SER A 1 83 ? -9.063 -7.660 17.489 1.00 92.69 83 SER A CA 1
ATOM 697 C C . SER A 1 83 ? -8.128 -7.235 16.347 1.00 92.69 83 SER A C 1
ATOM 699 O O . SER A 1 83 ? -6.940 -7.561 16.369 1.00 92.69 83 SER A O 1
ATOM 701 N N . VAL A 1 84 ? -8.654 -6.530 15.340 1.00 92.69 84 VAL A N 1
ATOM 702 C CA . VAL A 1 84 ? -7.862 -5.977 14.235 1.00 92.69 84 VAL A CA 1
ATOM 703 C C . VAL A 1 84 ? -7.223 -4.663 14.671 1.00 92.69 84 VAL A C 1
ATOM 705 O O . VAL A 1 84 ? -6.050 -4.455 14.375 1.00 92.69 84 VAL A O 1
ATOM 708 N N . HIS A 1 85 ? -7.947 -3.832 15.425 1.00 94.50 85 HIS A N 1
ATOM 709 C CA . HIS A 1 85 ? -7.416 -2.619 16.042 1.00 94.50 85 HIS A CA 1
ATOM 710 C C . HIS A 1 85 ? -6.194 -2.913 16.923 1.00 94.50 85 HIS A C 1
ATOM 712 O O . HIS A 1 85 ? -5.125 -2.348 16.716 1.00 94.50 85 HIS A O 1
ATOM 718 N N . ASP A 1 86 ? -6.305 -3.884 17.831 1.00 94.00 86 ASP A N 1
ATOM 719 C CA . ASP A 1 86 ? -5.221 -4.303 18.722 1.00 94.00 86 ASP A CA 1
ATOM 720 C C . ASP A 1 86 ? -4.004 -4.832 17.955 1.00 94.00 86 ASP A C 1
ATOM 722 O O . ASP A 1 86 ? -2.857 -4.650 18.371 1.00 94.00 86 ASP A O 1
ATOM 726 N N . ALA A 1 87 ? -4.237 -5.540 16.846 1.00 92.69 87 ALA A N 1
ATOM 727 C CA . ALA A 1 87 ? -3.166 -6.017 15.980 1.00 92.69 87 ALA A CA 1
ATOM 728 C C . ALA A 1 87 ? -2.488 -4.853 15.243 1.00 92.69 87 ALA A C 1
ATOM 730 O O . ALA A 1 87 ? -1.260 -4.809 15.182 1.00 92.69 87 ALA A O 1
ATOM 731 N N . PHE A 1 88 ? -3.274 -3.899 14.740 1.00 94.12 88 PHE A N 1
ATOM 732 C CA . PHE A 1 88 ? -2.772 -2.686 14.106 1.00 94.12 88 PHE A CA 1
ATOM 733 C C . PHE A 1 88 ? -1.920 -1.861 15.070 1.00 94.12 88 PHE A C 1
ATOM 735 O O . PHE A 1 88 ? -0.793 -1.531 14.726 1.00 94.12 88 PHE A O 1
ATOM 742 N N . GLU A 1 89 ? -2.388 -1.607 16.292 1.00 94.25 89 GLU A N 1
ATOM 743 C CA . GLU A 1 89 ? -1.655 -0.826 17.297 1.00 94.25 89 GLU A CA 1
ATOM 744 C C . GLU A 1 89 ? -0.292 -1.445 17.650 1.00 94.25 89 GLU A C 1
ATOM 746 O O . GLU A 1 89 ? 0.706 -0.738 17.808 1.00 94.25 89 GLU A O 1
ATOM 751 N N . LYS A 1 90 ? -0.205 -2.782 17.695 1.00 92.31 90 LYS A N 1
ATOM 752 C CA . LYS A 1 90 ? 1.070 -3.493 17.897 1.00 92.31 90 LYS A CA 1
ATOM 753 C C . LYS A 1 90 ? 2.054 -3.274 16.745 1.00 92.31 90 LYS A C 1
ATOM 755 O O . LYS A 1 90 ? 3.250 -3.141 17.000 1.00 92.31 90 LYS A O 1
ATOM 760 N N . CYS A 1 91 ? 1.568 -3.242 15.505 1.00 89.81 91 CYS A N 1
ATOM 761 C CA . CYS A 1 91 ? 2.392 -2.991 14.320 1.00 89.81 91 CYS A CA 1
ATOM 762 C C . CYS A 1 91 ? 2.754 -1.505 14.184 1.00 89.81 91 CYS A C 1
ATOM 764 O O . CYS A 1 91 ? 3.914 -1.166 13.971 1.00 89.81 91 CYS A O 1
ATOM 766 N N . ALA A 1 92 ? 1.788 -0.606 14.373 1.00 90.31 92 ALA A N 1
ATOM 767 C CA . ALA A 1 92 ? 1.927 0.837 14.192 1.00 90.31 92 ALA A CA 1
ATOM 768 C C . ALA A 1 92 ? 3.110 1.428 14.972 1.00 90.31 92 ALA A C 1
ATOM 770 O O . ALA A 1 92 ? 3.787 2.316 14.467 1.00 90.31 92 ALA A O 1
ATOM 771 N N . ASN A 1 93 ? 3.406 0.901 16.163 1.00 85.19 93 ASN A N 1
ATOM 772 C CA . ASN A 1 93 ? 4.519 1.376 16.989 1.00 85.19 93 ASN A CA 1
ATOM 773 C C . ASN A 1 93 ? 5.910 1.190 16.355 1.00 85.19 93 ASN A C 1
ATOM 775 O O . ASN A 1 93 ? 6.828 1.909 16.734 1.00 85.19 93 ASN A O 1
ATOM 779 N N . ASN A 1 94 ? 6.072 0.251 15.416 1.00 87.56 94 ASN A N 1
ATOM 780 C CA . ASN A 1 94 ? 7.349 -0.024 14.740 1.00 87.56 94 ASN A CA 1
ATOM 781 C C . ASN A 1 94 ? 7.288 0.179 13.215 1.00 87.56 94 ASN A C 1
ATOM 783 O O . ASN A 1 94 ? 8.316 0.105 12.547 1.00 87.56 94 ASN A O 1
ATOM 787 N N . ASN A 1 95 ? 6.089 0.376 12.659 1.00 89.44 95 ASN A N 1
ATOM 788 C CA . ASN A 1 95 ? 5.825 0.351 11.218 1.00 89.44 95 ASN A CA 1
ATOM 789 C C . ASN A 1 95 ? 5.137 1.634 10.703 1.00 89.44 95 ASN A C 1
ATOM 791 O O . ASN A 1 95 ? 4.674 1.668 9.566 1.00 89.44 95 ASN A O 1
ATOM 795 N N . LEU A 1 96 ? 5.049 2.679 11.534 1.00 90.75 96 LEU A N 1
ATOM 796 C CA . LEU A 1 96 ? 4.654 4.041 11.155 1.00 90.75 96 LEU A CA 1
ATOM 797 C C . LEU A 1 96 ? 5.649 5.026 11.773 1.00 90.75 96 LEU A C 1
ATOM 799 O O . LEU A 1 96 ? 5.411 5.561 12.858 1.00 90.75 96 LEU A O 1
ATOM 803 N N . ASN A 1 97 ? 6.788 5.233 11.110 1.00 84.75 97 ASN A N 1
ATOM 804 C CA . ASN A 1 97 ? 7.883 6.011 11.698 1.00 84.75 97 ASN A CA 1
ATOM 805 C C . ASN A 1 97 ? 7.564 7.510 11.762 1.00 84.75 97 ASN A C 1
ATOM 807 O O . ASN A 1 97 ? 8.002 8.210 12.677 1.00 84.75 97 ASN A O 1
ATOM 811 N N . GLU A 1 98 ? 6.769 8.004 10.814 1.00 88.56 98 GLU A N 1
ATOM 812 C CA . GLU A 1 98 ? 6.297 9.383 10.802 1.00 88.56 98 GLU A CA 1
ATOM 813 C C . GLU A 1 98 ? 4.959 9.506 11.541 1.00 88.56 98 GLU A C 1
ATOM 815 O O . GLU A 1 98 ? 3.905 9.069 11.069 1.00 88.56 98 GLU A O 1
ATOM 820 N N . SER A 1 99 ? 4.981 10.161 12.705 1.00 87.88 99 SER A N 1
ATOM 821 C CA . SER A 1 99 ? 3.783 10.391 13.528 1.00 87.88 99 SER A CA 1
ATOM 822 C C . SER A 1 99 ? 2.680 11.147 12.780 1.00 87.88 99 SER A C 1
ATOM 824 O O . SER A 1 99 ? 1.493 10.917 13.014 1.00 87.88 99 SER A O 1
ATOM 826 N N . GLU A 1 100 ? 3.066 12.014 11.845 1.00 91.69 100 GLU A N 1
ATOM 827 C CA . GLU A 1 100 ? 2.142 12.767 11.008 1.00 91.69 100 GLU A CA 1
ATOM 828 C C . GLU A 1 100 ? 1.386 11.859 10.028 1.00 91.69 100 GLU A C 1
ATOM 830 O O . GLU A 1 100 ? 0.172 12.002 9.886 1.00 91.69 100 GLU A O 1
ATOM 835 N N . VAL A 1 101 ? 2.046 10.856 9.437 1.00 92.88 101 VAL A N 1
ATOM 836 C CA . VAL A 1 101 ? 1.384 9.861 8.576 1.00 92.88 101 VAL A CA 1
ATOM 837 C C . VAL A 1 101 ? 0.339 9.080 9.368 1.00 92.88 101 VAL A C 1
ATOM 839 O O . VAL A 1 101 ? -0.789 8.902 8.901 1.00 92.88 101 VAL A O 1
ATOM 842 N N . ARG A 1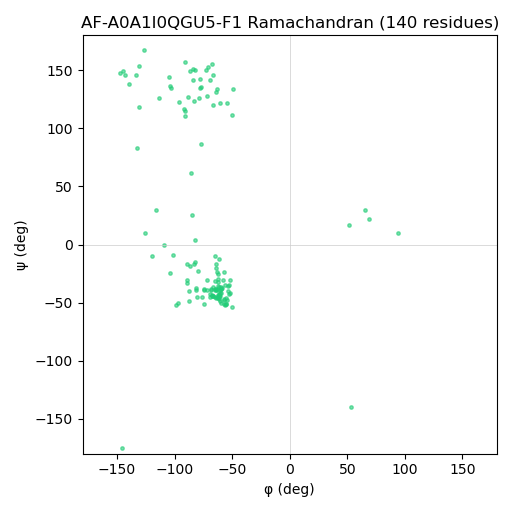 102 ? 0.670 8.681 10.606 1.00 92.75 102 ARG A N 1
ATOM 843 C CA . ARG A 1 102 ? -0.291 8.030 11.508 1.00 92.75 102 ARG A CA 1
ATOM 844 C C . ARG A 1 102 ? -1.526 8.904 11.731 1.00 92.75 102 ARG A C 1
ATOM 846 O O . ARG A 1 102 ? -2.649 8.420 11.616 1.00 92.75 102 ARG A O 1
ATOM 853 N N . ARG A 1 103 ? -1.314 10.191 12.017 1.00 92.25 103 ARG A N 1
ATOM 854 C CA . ARG A 1 103 ? -2.383 11.163 12.277 1.00 92.25 103 ARG A CA 1
ATOM 855 C C . ARG A 1 103 ? -3.272 11.404 11.054 1.00 92.25 103 ARG A C 1
ATOM 857 O O . ARG A 1 103 ? -4.474 11.575 11.214 1.00 92.25 103 ARG A O 1
ATOM 864 N N . GLN A 1 104 ? -2.692 11.433 9.856 1.00 94.88 104 GLN A N 1
ATOM 865 C CA . GLN A 1 104 ? -3.418 11.741 8.624 1.00 94.88 104 GLN A CA 1
ATOM 866 C C . GLN A 1 104 ? -4.194 10.539 8.062 1.00 94.88 104 GLN A C 1
ATOM 868 O O . GLN A 1 104 ? -5.348 10.698 7.672 1.00 94.88 104 GLN A O 1
ATOM 873 N N . LEU A 1 105 ? -3.584 9.347 8.014 1.00 95.88 105 LEU A N 1
ATOM 874 C CA . LEU A 1 105 ? -4.192 8.162 7.386 1.00 95.88 105 LEU A CA 1
ATOM 875 C C . LEU A 1 105 ? -5.040 7.320 8.336 1.00 95.88 105 LEU A C 1
ATOM 877 O O . LEU A 1 105 ? -6.019 6.712 7.911 1.00 95.88 105 LEU A O 1
ATOM 881 N N . TYR A 1 106 ? -4.668 7.263 9.613 1.00 94.62 106 TYR A N 1
ATOM 882 C CA . TYR A 1 106 ? -5.228 6.301 10.562 1.00 94.62 106 TYR A CA 1
ATOM 883 C C . TYR A 1 106 ? -6.000 6.987 11.689 1.00 94.62 106 TYR A C 1
ATOM 885 O O . TYR A 1 106 ? -6.075 6.463 12.793 1.00 94.62 106 TYR A O 1
ATOM 893 N N . GLN A 1 107 ? -6.588 8.155 11.421 1.00 93.38 107 GLN A N 1
ATOM 894 C CA . GLN A 1 107 ? -7.602 8.768 12.286 1.00 93.38 107 GLN A CA 1
ATOM 895 C C . GLN A 1 107 ? -8.991 8.171 12.001 1.00 93.38 107 GLN A C 1
ATOM 897 O O . GLN A 1 107 ? -9.243 7.762 10.867 1.00 93.38 107 GLN A O 1
ATOM 902 N N . PRO A 1 108 ? -9.908 8.100 12.980 1.00 94.94 108 PRO A N 1
ATOM 903 C CA . PRO A 1 108 ? -11.243 7.546 12.760 1.00 94.94 108 PRO A CA 1
ATOM 904 C C . PRO A 1 108 ? -12.088 8.424 11.824 1.00 94.94 108 PRO A C 1
ATOM 906 O O . PRO A 1 108 ? -11.912 9.639 11.772 1.00 94.94 108 PRO A O 1
ATOM 909 N N . ASN A 1 109 ? -13.068 7.804 11.159 1.00 95.38 109 ASN A N 1
ATOM 910 C CA . ASN A 1 109 ? -14.072 8.453 10.300 1.00 95.38 109 ASN A CA 1
ATOM 911 C C . ASN A 1 109 ? -13.533 9.123 9.022 1.00 95.38 109 ASN A C 1
ATOM 913 O O . ASN A 1 109 ? -14.130 10.080 8.535 1.00 95.38 109 ASN A O 1
ATOM 917 N N . LEU A 1 110 ? -12.436 8.615 8.459 1.00 96.75 110 LEU A N 1
ATOM 918 C CA . LEU A 1 110 ? -11.913 9.080 7.179 1.00 96.75 110 LEU A CA 1
ATOM 919 C C . LEU A 1 110 ? -12.721 8.479 6.023 1.00 96.75 110 LEU A C 1
ATOM 921 O O . LEU A 1 110 ? -12.875 7.256 5.901 1.00 96.75 110 LEU A O 1
ATOM 925 N N . GLU A 1 111 ? -13.229 9.336 5.142 1.00 97.69 111 GLU A N 1
ATOM 926 C CA . GLU A 1 111 ? -13.898 8.877 3.931 1.00 97.69 111 GLU A CA 1
ATOM 927 C C . GLU A 1 111 ? -12.888 8.320 2.927 1.00 97.69 111 GLU A C 1
ATOM 929 O O . GLU A 1 111 ? -11.749 8.775 2.826 1.00 97.69 111 GLU A O 1
ATOM 934 N N . LYS A 1 112 ? -13.324 7.362 2.105 1.00 98.00 112 LYS A N 1
ATOM 935 C CA . LYS A 1 112 ? -12.468 6.701 1.112 1.00 98.00 112 LYS A CA 1
ATOM 936 C C . LYS A 1 112 ? -11.717 7.665 0.197 1.00 98.00 112 LYS A C 1
ATOM 938 O O . LYS A 1 112 ? -10.559 7.426 -0.133 1.00 98.00 112 LYS A O 1
ATOM 943 N N . MET A 1 113 ? -12.389 8.718 -0.265 1.00 97.88 113 MET A N 1
ATOM 944 C CA . MET A 1 113 ? -11.777 9.692 -1.167 1.00 97.88 113 MET A CA 1
ATOM 945 C C . MET A 1 113 ? -10.677 10.484 -0.456 1.00 97.88 113 MET A C 1
ATOM 947 O O . MET A 1 113 ? -9.598 10.656 -1.017 1.00 97.88 113 MET A O 1
ATOM 951 N N . GLU A 1 114 ? -10.929 10.914 0.779 1.00 98.25 114 GLU A N 1
ATOM 952 C CA . GLU A 1 114 ? -9.943 11.608 1.605 1.00 98.25 114 GLU A CA 1
ATOM 953 C C . GLU A 1 114 ? -8.753 10.696 1.920 1.00 98.25 114 GLU A C 1
ATOM 955 O O . GLU A 1 114 ? -7.613 11.085 1.680 1.00 98.25 114 GLU A O 1
ATOM 960 N N . PHE A 1 115 ? -9.010 9.449 2.324 1.00 98.56 115 PHE A N 1
ATOM 961 C CA . PHE A 1 115 ? -7.970 8.444 2.543 1.00 98.56 115 PHE A CA 1
ATOM 962 C C . PHE A 1 115 ? -7.097 8.247 1.296 1.00 98.56 115 PHE A C 1
ATOM 964 O O . PHE A 1 115 ? -5.875 8.345 1.382 1.00 98.56 115 PHE A O 1
ATOM 971 N N . CYS A 1 116 ? -7.701 8.019 0.121 1.00 98.50 116 CYS A N 1
ATOM 972 C CA . CYS A 1 116 ? -6.939 7.815 -1.116 1.00 98.50 116 CYS A CA 1
ATOM 973 C C . CYS A 1 116 ? -6.114 9.037 -1.518 1.00 98.50 116 CYS A C 1
ATOM 975 O O . CYS A 1 116 ? -4.994 8.876 -2.003 1.00 98.50 116 CYS A O 1
ATOM 977 N N . ASN A 1 117 ? -6.652 10.244 -1.336 1.00 98.50 117 ASN A N 1
ATOM 978 C CA . ASN A 1 117 ? -5.931 11.474 -1.647 1.00 98.50 117 ASN A CA 1
ATOM 979 C C . ASN A 1 117 ? -4.731 11.653 -0.711 1.00 98.50 117 ASN A C 1
ATOM 981 O O . ASN A 1 117 ? -3.630 11.937 -1.176 1.00 98.50 117 ASN A O 1
ATOM 985 N N . THR A 1 118 ? -4.922 11.422 0.586 1.00 98.38 118 THR A N 1
ATOM 986 C CA . THR A 1 118 ? -3.850 11.469 1.585 1.00 98.38 118 THR A CA 1
ATOM 987 C C . THR A 1 118 ? -2.779 10.418 1.301 1.00 98.38 118 THR A C 1
ATOM 989 O O . THR A 1 118 ? -1.598 10.752 1.254 1.00 98.38 118 THR A O 1
ATOM 992 N N . LEU A 1 119 ? -3.173 9.173 1.010 1.00 98.62 119 LEU A N 1
ATOM 993 C CA . LEU A 1 119 ? -2.238 8.103 0.653 1.00 98.62 119 LEU A CA 1
ATOM 994 C C . LEU A 1 119 ? -1.434 8.462 -0.606 1.00 98.62 119 LEU A C 1
ATOM 996 O O . LEU A 1 119 ? -0.224 8.268 -0.640 1.00 98.62 119 LEU A O 1
ATOM 1000 N N . CYS A 1 120 ? -2.084 9.042 -1.619 1.00 98.62 120 CYS A N 1
ATOM 1001 C CA . CYS A 1 120 ? -1.421 9.516 -2.836 1.00 98.62 120 CYS A CA 1
ATOM 1002 C C . CYS A 1 120 ? -0.388 10.608 -2.526 1.00 98.62 120 CYS A C 1
ATOM 1004 O O . CYS A 1 120 ? 0.747 10.526 -2.988 1.00 98.62 120 CYS A O 1
ATOM 1006 N N . ASN A 1 121 ? -0.757 11.596 -1.705 1.00 98.31 121 ASN A N 1
ATOM 1007 C CA . ASN A 1 121 ? 0.124 12.699 -1.317 1.00 98.31 121 ASN A CA 1
ATOM 1008 C C . ASN A 1 121 ? 1.368 12.224 -0.553 1.00 98.31 121 ASN A C 1
ATOM 1010 O O . ASN A 1 121 ? 2.431 12.823 -0.698 1.00 98.31 121 ASN A O 1
ATOM 1014 N N . ILE A 1 122 ? 1.241 11.148 0.227 1.00 97.69 122 ILE A N 1
ATOM 1015 C CA . ILE A 1 122 ? 2.358 10.511 0.932 1.00 97.69 122 ILE A CA 1
ATOM 1016 C C . ILE A 1 122 ? 3.224 9.713 -0.049 1.00 97.69 122 ILE A C 1
ATOM 1018 O O . ILE A 1 122 ? 4.440 9.885 -0.101 1.00 97.69 122 ILE A O 1
ATOM 1022 N N . MET A 1 123 ? 2.609 8.842 -0.851 1.00 98.38 123 MET A N 1
ATOM 1023 C CA . MET A 1 123 ? 3.341 7.852 -1.641 1.00 98.38 123 MET A CA 1
ATOM 1024 C C . MET A 1 123 ? 3.932 8.397 -2.942 1.00 98.38 123 MET A C 1
ATOM 1026 O O . MET A 1 123 ? 5.020 7.976 -3.331 1.00 98.38 123 MET A O 1
ATOM 1030 N N . LEU A 1 124 ? 3.242 9.304 -3.641 1.00 98.62 124 LEU A N 1
ATOM 1031 C CA . LEU A 1 124 ? 3.644 9.744 -4.981 1.00 98.62 124 LEU A CA 1
ATOM 1032 C C . LEU A 1 124 ? 5.021 10.434 -4.996 1.00 98.62 124 LEU A C 1
ATOM 1034 O O . LEU A 1 124 ? 5.826 10.096 -5.867 1.00 98.62 124 LEU A O 1
ATOM 1038 N N . PRO A 1 125 ? 5.359 11.335 -4.050 1.00 98.44 125 PRO A N 1
ATOM 1039 C CA . PRO A 1 125 ? 6.696 11.923 -3.996 1.00 98.44 125 PRO A CA 1
ATOM 1040 C C . PRO A 1 125 ? 7.798 10.877 -3.784 1.00 98.44 125 PRO A C 1
ATOM 1042 O O . PRO A 1 125 ? 8.835 10.935 -4.445 1.00 98.44 125 PRO A O 1
ATOM 1045 N N . VAL A 1 126 ? 7.557 9.896 -2.906 1.00 98.31 126 VAL A N 1
ATOM 1046 C CA . VAL A 1 126 ? 8.495 8.801 -2.606 1.00 98.31 126 VAL A CA 1
ATOM 1047 C C . VAL A 1 126 ? 8.673 7.900 -3.833 1.00 98.31 126 VAL A C 1
ATOM 1049 O O . VAL A 1 126 ? 9.798 7.586 -4.217 1.00 98.31 126 VAL A O 1
ATOM 1052 N N . TYR A 1 127 ? 7.575 7.556 -4.509 1.00 98.75 127 TYR A N 1
ATOM 1053 C CA . TYR A 1 127 ? 7.580 6.765 -5.739 1.00 98.75 127 TYR A CA 1
ATOM 1054 C C . TYR A 1 127 ? 8.381 7.457 -6.850 1.00 98.75 127 TYR A C 1
ATOM 1056 O O . TYR A 1 127 ? 9.282 6.861 -7.437 1.00 98.75 127 TYR A O 1
ATOM 1064 N N . GLN A 1 128 ? 8.101 8.737 -7.113 1.00 98.62 128 GLN A N 1
ATOM 1065 C CA . GLN A 1 128 ? 8.789 9.510 -8.153 1.00 98.62 128 GLN A CA 1
ATOM 1066 C C . GLN A 1 128 ? 10.276 9.705 -7.843 1.00 98.62 128 GLN A C 1
ATOM 1068 O O . GLN A 1 128 ? 11.101 9.800 -8.752 1.00 98.62 128 GLN A O 1
ATOM 1073 N N . ALA A 1 129 ? 10.642 9.792 -6.566 1.00 98.62 1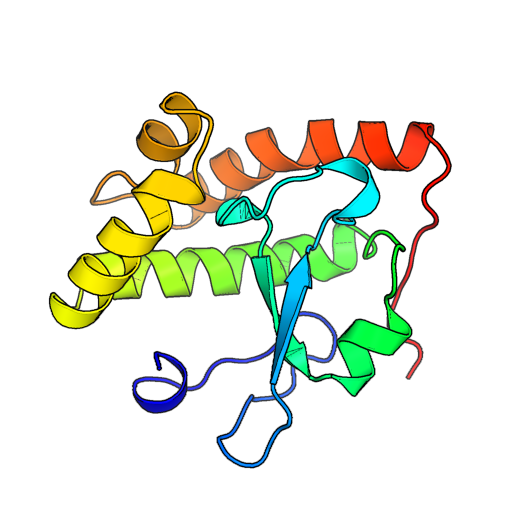29 ALA A N 1
ATOM 1074 C CA . ALA A 1 129 ? 12.035 9.872 -6.162 1.00 98.62 129 ALA A CA 1
ATOM 1075 C C . ALA A 1 129 ? 12.763 8.529 -6.360 1.00 98.62 129 ALA A C 1
ATOM 1077 O O . ALA A 1 129 ? 13.890 8.528 -6.860 1.00 98.62 129 ALA A O 1
ATOM 1078 N N . ALA A 1 130 ? 12.111 7.395 -6.078 1.00 98.50 130 ALA A N 1
ATOM 1079 C CA . ALA A 1 130 ? 12.633 6.068 -6.410 1.00 98.50 130 ALA A CA 1
ATOM 1080 C C . ALA A 1 130 ? 12.823 5.896 -7.926 1.00 98.50 130 ALA A C 1
ATOM 1082 O O . ALA A 1 130 ? 13.888 5.469 -8.374 1.00 98.50 130 ALA A O 1
ATOM 1083 N N . GLU A 1 131 ? 11.841 6.305 -8.728 1.00 98.25 131 GLU A N 1
ATOM 1084 C CA . GLU A 1 131 ? 11.918 6.266 -10.193 1.00 98.25 131 GLU A CA 1
ATOM 1085 C C . GLU A 1 131 ? 13.130 7.059 -10.711 1.00 98.25 131 GLU A C 1
ATOM 1087 O O . GLU A 1 131 ? 13.946 6.543 -11.478 1.00 98.25 131 GLU A O 1
ATOM 1092 N N . LYS A 1 132 ? 13.329 8.286 -10.209 1.00 98.38 132 LYS A N 1
ATOM 1093 C CA . LYS A 1 132 ? 14.492 9.129 -10.546 1.00 98.38 132 LYS A CA 1
ATOM 1094 C C . LYS A 1 132 ? 15.832 8.518 -10.130 1.00 98.38 132 LYS A C 1
ATOM 1096 O O . LYS A 1 132 ? 16.850 8.834 -10.741 1.00 98.38 132 LYS A O 1
ATOM 1101 N N . MET A 1 133 ? 15.848 7.648 -9.119 1.00 97.75 133 MET A N 1
ATOM 1102 C CA . MET A 1 133 ? 17.036 6.898 -8.693 1.00 97.75 133 MET A CA 1
ATOM 1103 C C . MET A 1 133 ? 17.300 5.638 -9.534 1.00 97.75 133 MET A C 1
ATOM 1105 O O . MET A 1 133 ? 18.258 4.914 -9.267 1.00 97.75 133 MET A O 1
ATOM 1109 N N . GLY A 1 134 ? 16.505 5.393 -10.581 1.00 97.94 134 GLY A N 1
ATOM 1110 C CA . GLY A 1 134 ? 16.740 4.331 -11.560 1.00 97.94 134 GLY A CA 1
ATOM 1111 C C . GLY A 1 134 ? 16.020 3.017 -11.261 1.00 97.94 134 GLY A C 1
ATOM 1112 O O . GLY A 1 134 ? 16.287 2.014 -11.930 1.00 97.94 134 GLY A O 1
ATOM 1113 N N . PHE A 1 135 ? 15.105 3.006 -10.288 1.00 98.25 135 PHE A N 1
ATOM 1114 C CA . PHE A 1 135 ? 14.183 1.890 -10.101 1.00 98.25 135 PHE A CA 1
ATOM 1115 C C . PHE A 1 135 ? 13.273 1.766 -11.327 1.00 98.25 135 PHE A C 1
ATOM 1117 O O . PHE A 1 135 ? 12.739 2.757 -11.820 1.00 98.25 135 PHE A O 1
ATOM 1124 N N . ARG A 1 136 ? 13.140 0.550 -11.861 1.00 97.94 136 ARG A N 1
ATOM 1125 C CA . ARG A 1 136 ? 12.442 0.318 -13.133 1.00 97.94 136 ARG A CA 1
ATOM 1126 C C . ARG A 1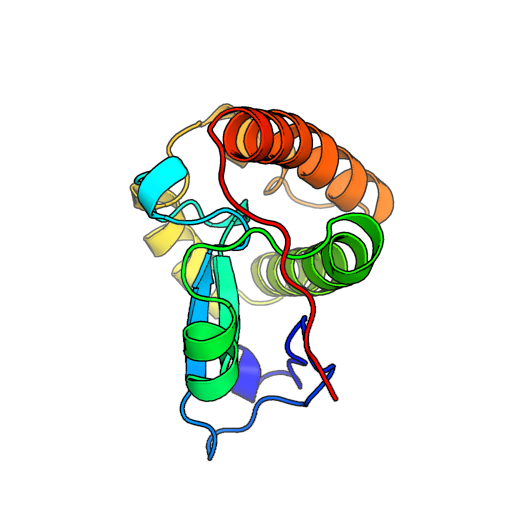 136 ? 10.951 0.129 -12.913 1.00 97.94 136 ARG A C 1
ATOM 1128 O O . ARG A 1 136 ? 10.550 -0.431 -11.899 1.00 97.94 136 ARG A O 1
ATOM 1135 N N . ASP A 1 137 ? 10.167 0.537 -13.900 1.00 97.88 137 ASP A N 1
ATOM 1136 C CA . ASP A 1 137 ? 8.739 0.239 -13.975 1.00 97.88 137 ASP A CA 1
ATOM 1137 C C . ASP A 1 137 ? 8.490 -1.264 -14.189 1.00 97.88 137 ASP A C 1
ATOM 1139 O O . ASP A 1 137 ? 9.260 -1.960 -14.864 1.00 97.88 137 ASP A O 1
ATOM 1143 N N . TRP A 1 138 ? 7.402 -1.761 -13.613 1.00 98.12 138 TRP A N 1
ATOM 1144 C CA . TRP A 1 138 ? 6.939 -3.130 -13.731 1.00 98.12 138 TRP A CA 1
ATOM 1145 C C . TRP A 1 138 ? 5.427 -3.184 -13.869 1.00 98.12 138 TRP A C 1
ATOM 1147 O O . TRP A 1 138 ? 4.668 -2.556 -13.130 1.00 98.12 138 TRP A O 1
ATOM 1157 N N . LYS A 1 139 ? 5.001 -4.055 -14.776 1.00 96.56 139 LYS A N 1
ATOM 1158 C CA . LYS A 1 139 ? 3.620 -4.480 -14.928 1.00 96.56 139 LYS A CA 1
ATOM 1159 C C . LYS A 1 139 ? 3.577 -5.990 -15.050 1.00 96.56 139 LYS A C 1
ATOM 1161 O O . LYS A 1 139 ? 4.464 -6.602 -15.647 1.00 96.56 139 LYS A O 1
ATOM 1166 N N . MET A 1 140 ? 2.522 -6.572 -14.509 1.00 91.69 140 MET A N 1
ATOM 1167 C CA . MET A 1 140 ? 2.230 -7.988 -14.641 1.00 91.69 140 MET A CA 1
ATOM 1168 C C . MET A 1 140 ? 2.045 -8.308 -16.132 1.00 91.69 140 MET A C 1
ATOM 1170 O O . MET A 1 140 ? 1.237 -7.679 -16.818 1.00 91.69 140 MET A O 1
ATOM 1174 N N . ILE A 1 141 ? 2.861 -9.225 -16.650 1.00 77.81 141 ILE A N 1
ATOM 1175 C CA . ILE A 1 141 ? 2.741 -9.721 -18.021 1.00 77.81 141 ILE A CA 1
ATOM 1176 C C . ILE A 1 141 ? 1.833 -10.944 -17.942 1.00 77.81 141 ILE A C 1
ATOM 1178 O O . ILE A 1 141 ? 2.193 -11.919 -17.283 1.00 77.81 141 ILE A O 1
ATOM 1182 N N . ASN A 1 142 ? 0.656 -10.846 -18.562 1.00 56.47 142 ASN A N 1
ATOM 1183 C CA . ASN A 1 142 ? -0.270 -11.969 -18.720 1.00 56.47 142 ASN A CA 1
ATOM 1184 C C . ASN A 1 142 ? 0.306 -13.042 -19.646 1.00 56.47 142 ASN A C 1
ATOM 1186 O O . ASN A 1 142 ? 0.929 -12.657 -20.663 1.00 56.47 142 ASN A O 1
#

Secondary structure (DSSP, 8-state):
-GGGTS-EE-TTT-PEE-TTS-EEEEESS-HHHH-S--GGGEEEEEHHHHHHHTTPEE-HHHHHHHHHHHHHHHHHHHHH-HHHHHHHHHHHHHH---HHHHHHHSSTT--HHHHHHHHHHHHHHHHHHHHHTTPPEE----

InterPro domains:
  IPR003615 HNH nuclease [PF13395] (15-58)
  IPR003615 HNH nuclease [cd00085] (19-54)